Protein AF-A0A367RG69-F1 (afdb_monomer_lite)

Structure (mmCIF, N/CA/C/O backbone):
data_AF-A0A367RG69-F1
#
_entry.id   AF-A0A367RG69-F1
#
loop_
_atom_site.group_PDB
_atom_site.id
_atom_site.type_symbol
_atom_site.label_atom_id
_atom_site.label_alt_id
_atom_site.label_comp_id
_atom_site.label_asym_id
_atom_site.label_entity_id
_atom_site.label_seq_id
_atom_site.pdbx_PDB_ins_code
_atom_site.Cartn_x
_atom_site.Cartn_y
_atom_site.Cartn_z
_atom_site.occupancy
_atom_site.B_iso_or_equiv
_atom_site.auth_seq_id
_atom_site.auth_comp_id
_atom_site.auth_asym_id
_atom_site.auth_atom_id
_atom_site.pdbx_PDB_model_num
ATOM 1 N N . MET A 1 1 ? 44.464 1.784 14.428 1.00 52.25 1 MET A N 1
ATOM 2 C CA . MET A 1 1 ? 43.026 1.630 14.121 1.00 52.25 1 MET A CA 1
ATOM 3 C C . MET A 1 1 ? 42.836 0.261 13.486 1.00 52.25 1 MET A C 1
ATOM 5 O O . MET A 1 1 ? 43.619 -0.086 12.614 1.00 52.25 1 MET A O 1
ATOM 9 N N . SER A 1 2 ? 41.935 -0.561 14.030 1.00 52.25 2 SER A N 1
ATOM 10 C CA . SER A 1 2 ? 41.843 -1.998 13.725 1.00 52.25 2 SER A CA 1
ATOM 11 C C . SER A 1 2 ? 41.259 -2.248 12.329 1.00 52.25 2 SER A C 1
ATOM 13 O O . SER A 1 2 ? 40.219 -1.682 11.996 1.00 52.25 2 SER A O 1
ATOM 15 N N . ASN A 1 3 ? 41.878 -3.142 11.546 1.00 58.78 3 ASN A N 1
ATOM 16 C CA . ASN A 1 3 ? 41.447 -3.554 10.196 1.00 58.78 3 ASN A CA 1
ATOM 17 C C . ASN A 1 3 ? 39.996 -4.077 10.145 1.00 58.78 3 ASN A C 1
ATOM 19 O O . ASN A 1 3 ? 39.398 -4.172 9.078 1.00 58.78 3 ASN A O 1
ATOM 23 N N . ILE A 1 4 ? 39.422 -4.414 11.300 1.00 59.06 4 ILE A N 1
ATOM 24 C CA . ILE A 1 4 ? 38.037 -4.864 11.446 1.00 59.06 4 ILE A CA 1
ATOM 25 C C . ILE A 1 4 ? 37.047 -3.704 11.238 1.00 59.06 4 ILE A C 1
ATOM 27 O O . ILE A 1 4 ? 36.013 -3.903 10.609 1.00 59.06 4 ILE A O 1
ATOM 31 N N . GLN A 1 5 ? 37.372 -2.487 11.695 1.00 54.53 5 GLN A N 1
ATOM 32 C CA . GLN A 1 5 ? 36.480 -1.323 11.557 1.00 54.53 5 GLN A CA 1
ATOM 33 C C . GLN A 1 5 ? 36.383 -0.866 10.094 1.00 54.53 5 GLN A C 1
ATOM 35 O O . GLN A 1 5 ? 35.285 -0.723 9.565 1.00 54.53 5 GLN A O 1
ATOM 40 N N . VAL A 1 6 ? 37.526 -0.803 9.402 1.00 60.03 6 VAL A N 1
ATOM 41 C CA . VAL A 1 6 ? 37.612 -0.402 7.985 1.00 60.03 6 VAL A CA 1
ATOM 42 C C . VAL A 1 6 ? 36.819 -1.344 7.070 1.00 60.03 6 VAL A C 1
ATOM 44 O O . VAL A 1 6 ? 36.215 -0.911 6.090 1.00 60.03 6 VAL A O 1
ATOM 47 N N . ASN A 1 7 ? 36.788 -2.642 7.385 1.00 58.69 7 ASN A N 1
ATOM 48 C CA . ASN A 1 7 ? 36.031 -3.623 6.607 1.00 58.69 7 ASN A CA 1
ATOM 49 C C . ASN A 1 7 ? 34.520 -3.559 6.872 1.00 58.69 7 ASN A C 1
ATOM 51 O O . ASN A 1 7 ? 33.743 -3.836 5.959 1.00 58.69 7 ASN A O 1
ATOM 55 N N . LEU A 1 8 ? 34.099 -3.158 8.075 1.00 57.34 8 LEU A N 1
ATOM 56 C CA . LEU A 1 8 ? 32.686 -2.994 8.413 1.00 57.34 8 LEU A CA 1
ATOM 57 C C . LEU A 1 8 ? 32.089 -1.754 7.733 1.00 57.34 8 LEU A C 1
ATOM 59 O O . LEU A 1 8 ? 31.031 -1.849 7.114 1.00 57.34 8 LEU A O 1
ATOM 63 N N . GLU A 1 9 ? 32.806 -0.628 7.748 1.00 59.91 9 GLU A N 1
ATOM 64 C CA . GLU A 1 9 ? 32.402 0.601 7.047 1.00 59.91 9 GLU A CA 1
ATOM 65 C C . GLU A 1 9 ? 32.335 0.383 5.529 1.00 59.91 9 GLU A C 1
ATOM 67 O O . GLU A 1 9 ? 31.408 0.833 4.852 1.00 59.91 9 GLU A O 1
ATOM 72 N N . LYS A 1 10 ? 33.291 -0.378 4.979 1.00 59.88 10 LYS A N 1
ATOM 73 C CA . LYS A 1 10 ? 33.313 -0.726 3.557 1.00 59.88 10 LYS A CA 1
ATOM 74 C C . LYS A 1 10 ? 32.163 -1.666 3.187 1.00 59.88 10 LYS A C 1
ATOM 76 O O . LYS A 1 10 ? 31.529 -1.443 2.162 1.00 59.88 10 LYS A O 1
ATOM 81 N N . ALA A 1 11 ? 31.845 -2.663 4.015 1.00 59.59 11 ALA A N 1
ATOM 82 C CA . ALA A 1 11 ? 30.710 -3.560 3.791 1.00 59.59 11 ALA A CA 1
ATOM 83 C C . ALA A 1 11 ? 29.358 -2.827 3.870 1.00 59.59 11 ALA A C 1
ATOM 85 O O . ALA A 1 11 ? 28.481 -3.075 3.045 1.00 59.59 11 ALA A O 1
ATOM 86 N N . GLN A 1 12 ? 29.211 -1.874 4.795 1.00 59.53 12 GLN A N 1
ATOM 87 C CA . GLN A 1 12 ? 28.014 -1.034 4.905 1.00 59.53 12 GLN A CA 1
ATOM 88 C C . GLN A 1 12 ? 27.861 -0.095 3.704 1.00 59.53 12 GLN A C 1
ATOM 90 O O . GLN A 1 12 ? 26.763 0.030 3.161 1.00 59.53 12 GLN A O 1
ATOM 95 N N . LYS A 1 13 ? 28.963 0.505 3.235 1.00 56.66 13 LYS A N 1
ATOM 96 C CA . LYS A 1 13 ? 28.9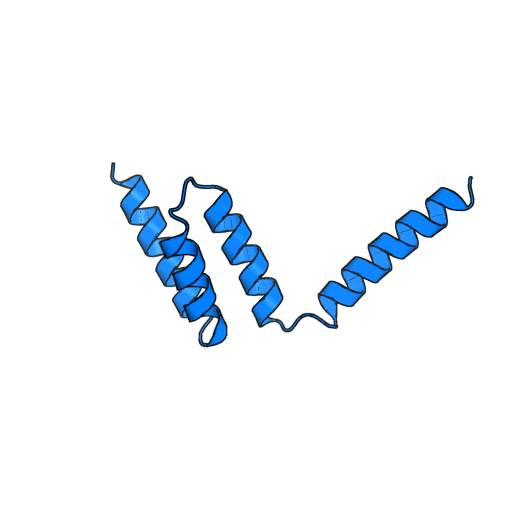85 1.361 2.040 1.00 56.66 13 LYS A CA 1
ATOM 97 C C . LYS A 1 13 ? 28.697 0.582 0.753 1.00 56.66 13 LYS A C 1
ATOM 99 O O . LYS A 1 13 ? 27.969 1.069 -0.104 1.00 56.66 13 LYS A O 1
ATOM 104 N N . ILE A 1 14 ? 29.222 -0.640 0.632 1.00 58.66 14 ILE A N 1
ATOM 105 C CA . ILE A 1 14 ? 28.932 -1.536 -0.497 1.00 58.66 14 ILE A CA 1
ATOM 106 C C . ILE A 1 14 ? 27.469 -1.991 -0.455 1.00 58.66 14 ILE A C 1
ATOM 108 O O . ILE A 1 14 ? 26.817 -1.978 -1.492 1.00 58.66 14 ILE A O 1
ATOM 112 N N . GLY A 1 15 ? 26.931 -2.341 0.718 1.00 55.03 15 GLY A N 1
ATOM 113 C CA . GLY A 1 15 ? 25.525 -2.724 0.874 1.00 55.03 15 GLY A CA 1
ATOM 114 C C . GLY A 1 15 ? 24.562 -1.598 0.496 1.00 55.03 15 GLY A C 1
ATOM 115 O O . GLY A 1 15 ? 23.605 -1.834 -0.235 1.00 55.03 15 GLY A O 1
ATOM 116 N N . SER A 1 16 ? 24.860 -0.363 0.908 1.00 52.75 16 SER A N 1
ATOM 117 C CA . SER A 1 16 ? 24.066 0.819 0.546 1.00 52.75 16 SER A CA 1
ATOM 118 C C . SER A 1 16 ? 24.230 1.222 -0.926 1.00 52.75 16 SER A C 1
ATOM 120 O O . SER A 1 16 ? 23.231 1.519 -1.570 1.00 52.75 16 SER A O 1
ATOM 122 N N . GLN A 1 17 ? 25.427 1.122 -1.522 1.00 50.78 17 GLN A N 1
ATOM 123 C CA . GLN A 1 17 ? 25.603 1.314 -2.973 1.00 50.78 17 GLN A CA 1
ATOM 124 C C . GLN A 1 17 ? 24.951 0.209 -3.818 1.00 50.78 17 GLN A C 1
ATOM 126 O O . GLN A 1 17 ? 24.464 0.503 -4.908 1.00 50.78 17 GLN A O 1
ATOM 131 N N . LEU A 1 18 ? 24.894 -1.042 -3.343 1.00 48.53 18 LEU A N 1
ATOM 132 C CA . LEU A 1 18 ? 24.129 -2.105 -4.006 1.00 48.53 18 LEU A CA 1
ATOM 133 C C . LEU A 1 18 ? 22.627 -1.816 -3.923 1.00 48.53 18 LEU A C 1
ATOM 135 O O . LEU A 1 18 ? 21.949 -1.865 -4.944 1.00 48.53 18 LEU A O 1
ATOM 139 N N . LEU A 1 19 ? 22.114 -1.441 -2.748 1.00 50.97 19 LEU A N 1
ATOM 140 C CA . LEU A 1 19 ? 20.731 -0.973 -2.575 1.00 50.97 19 LEU A CA 1
ATOM 141 C C . LEU A 1 19 ? 20.405 0.244 -3.452 1.00 50.97 19 LEU A C 1
ATOM 143 O O . LEU A 1 19 ? 19.261 0.444 -3.838 1.00 50.97 19 LEU A O 1
ATOM 147 N N . GLU A 1 20 ? 21.398 1.051 -3.810 1.00 49.44 20 GLU A N 1
ATOM 148 C CA . GLU A 1 20 ? 21.209 2.180 -4.716 1.00 49.44 20 GLU A CA 1
ATOM 149 C C . GLU A 1 20 ? 21.165 1.781 -6.199 1.00 49.44 20 GLU A C 1
ATOM 151 O O . GLU A 1 20 ? 20.505 2.468 -6.976 1.00 49.44 20 GLU A O 1
ATOM 156 N N . THR A 1 21 ? 21.843 0.692 -6.583 1.00 49.03 21 THR A N 1
ATOM 157 C CA . THR A 1 21 ? 22.137 0.335 -7.988 1.00 49.03 21 THR A CA 1
ATOM 158 C C . THR A 1 21 ? 21.501 -0.969 -8.479 1.00 49.03 21 THR A C 1
ATOM 160 O O . THR A 1 21 ? 21.358 -1.154 -9.683 1.00 49.03 21 THR A O 1
ATOM 163 N N . THR A 1 22 ? 21.097 -1.872 -7.582 1.00 49.03 22 THR A N 1
ATOM 164 C CA . THR A 1 22 ? 20.491 -3.184 -7.914 1.00 49.03 22 THR A CA 1
ATOM 165 C C . THR A 1 22 ? 19.034 -3.315 -7.496 1.00 49.03 22 THR A C 1
ATOM 167 O O . THR A 1 22 ? 18.381 -4.309 -7.804 1.00 49.03 22 THR A O 1
ATOM 170 N N . VAL A 1 23 ? 18.505 -2.309 -6.814 1.00 51.75 23 VAL A N 1
ATOM 171 C CA . VAL A 1 23 ? 17.137 -2.294 -6.321 1.00 51.75 23 VAL A CA 1
ATOM 172 C C . VAL A 1 23 ? 16.376 -1.356 -7.250 1.00 51.75 23 VAL A C 1
ATOM 174 O O . VAL A 1 23 ? 16.660 -0.158 -7.240 1.00 51.75 23 VAL A O 1
ATOM 177 N N . PRO A 1 24 ? 15.474 -1.884 -8.103 1.00 56.81 24 PRO A N 1
ATOM 178 C CA . PRO A 1 24 ? 14.620 -1.064 -8.950 1.00 56.81 24 PRO A CA 1
ATOM 179 C C . PRO A 1 24 ? 14.040 0.086 -8.133 1.00 56.81 24 PRO A C 1
ATOM 181 O O . PRO A 1 24 ? 13.717 -0.098 -6.962 1.00 56.81 24 PRO A O 1
ATOM 184 N N . GLU A 1 25 ? 13.886 1.264 -8.725 1.00 59.09 25 GLU A N 1
ATOM 185 C CA . GLU A 1 25 ? 13.306 2.433 -8.050 1.00 59.09 25 GLU A CA 1
ATOM 186 C C . GLU A 1 25 ? 11.957 2.102 -7.375 1.00 59.09 25 GLU A C 1
ATOM 188 O O . GLU A 1 25 ? 11.655 2.577 -6.280 1.00 59.09 25 GLU A O 1
ATOM 193 N N . THR A 1 26 ? 11.208 1.158 -7.954 1.00 57.19 26 THR A N 1
ATOM 194 C CA . THR A 1 26 ? 10.041 0.490 -7.362 1.00 57.19 26 THR A CA 1
ATOM 195 C C . THR A 1 26 ? 10.313 -0.072 -5.964 1.00 57.19 26 THR A C 1
ATOM 197 O O . THR A 1 26 ? 9.566 0.207 -5.038 1.00 57.19 26 THR A O 1
ATOM 200 N N . ASN A 1 27 ? 11.404 -0.802 -5.760 1.00 62.66 27 ASN A N 1
ATOM 201 C CA . ASN A 1 27 ? 11.738 -1.414 -4.478 1.00 62.66 27 ASN A CA 1
ATOM 202 C C . ASN A 1 27 ? 12.151 -0.388 -3.408 1.00 62.66 27 ASN A C 1
ATOM 204 O O . ASN A 1 27 ? 11.823 -0.591 -2.242 1.00 62.66 27 ASN A O 1
ATOM 208 N N . LYS A 1 28 ? 12.803 0.728 -3.769 1.00 68.81 28 LYS A N 1
ATOM 209 C CA . LYS A 1 28 ? 13.054 1.827 -2.812 1.00 68.81 28 LYS A CA 1
ATOM 210 C C . LYS A 1 28 ? 11.740 2.453 -2.335 1.00 68.81 28 LYS A C 1
ATOM 212 O O . LYS A 1 28 ? 11.555 2.671 -1.142 1.00 68.81 28 LYS A O 1
ATOM 217 N N . ASN A 1 29 ? 10.796 2.655 -3.254 1.00 67.62 29 ASN A N 1
ATOM 218 C CA . ASN A 1 29 ? 9.459 3.148 -2.924 1.00 67.62 29 ASN A CA 1
ATOM 219 C C . ASN A 1 29 ? 8.667 2.162 -2.049 1.00 67.62 29 ASN A C 1
ATOM 221 O O . ASN A 1 29 ? 7.958 2.597 -1.147 1.00 67.62 29 ASN A O 1
ATOM 225 N N . LEU A 1 30 ? 8.818 0.848 -2.263 1.00 71.81 30 LEU A N 1
ATOM 226 C CA . LEU A 1 30 ? 8.195 -0.182 -1.422 1.00 71.81 30 LEU A CA 1
ATOM 227 C C . LEU A 1 30 ? 8.734 -0.169 0.017 1.00 71.81 30 LEU A C 1
ATOM 229 O O . LEU A 1 30 ? 7.951 -0.367 0.943 1.00 71.81 30 LEU A O 1
ATOM 233 N N . VAL A 1 31 ? 10.034 0.083 0.217 1.00 73.69 31 VAL A N 1
ATOM 234 C CA . VAL A 1 31 ? 10.632 0.203 1.562 1.00 73.69 31 VAL A CA 1
ATOM 235 C C . VAL A 1 31 ? 10.066 1.416 2.295 1.00 73.69 31 VAL A C 1
ATOM 237 O O . VAL A 1 31 ? 9.559 1.262 3.400 1.00 73.69 31 VAL A O 1
ATOM 240 N N . ILE A 1 32 ? 10.043 2.585 1.649 1.00 77.12 32 ILE A N 1
ATOM 241 C CA . ILE A 1 32 ? 9.476 3.815 2.228 1.00 77.12 32 ILE A CA 1
ATOM 242 C C . ILE A 1 32 ? 7.981 3.635 2.543 1.00 77.12 32 ILE A C 1
ATOM 244 O O . ILE A 1 32 ? 7.487 4.089 3.575 1.00 77.12 32 ILE A O 1
ATOM 248 N N . LEU A 1 33 ? 7.244 2.950 1.662 1.00 73.44 33 LEU A N 1
ATOM 249 C CA . LEU A 1 33 ? 5.831 2.642 1.868 1.00 73.44 33 LEU A CA 1
ATOM 250 C C . LEU A 1 33 ? 5.624 1.690 3.054 1.00 73.44 33 LEU A C 1
ATOM 252 O O . LEU A 1 33 ? 4.694 1.888 3.834 1.00 73.44 33 LEU A O 1
ATOM 256 N N . ALA A 1 34 ? 6.481 0.678 3.201 1.00 71.81 34 ALA A N 1
ATOM 257 C CA . ALA A 1 34 ? 6.439 -0.241 4.328 1.00 71.81 34 ALA A CA 1
ATOM 258 C C . ALA A 1 34 ? 6.759 0.476 5.647 1.00 71.81 34 ALA A C 1
ATOM 260 O O . ALA A 1 34 ? 5.982 0.342 6.587 1.00 71.81 34 ALA A O 1
ATOM 261 N N . GLU A 1 35 ? 7.819 1.289 5.695 1.00 72.12 35 GLU A N 1
ATOM 262 C CA . GLU A 1 35 ? 8.192 2.090 6.872 1.00 72.12 35 GLU A CA 1
ATOM 263 C C . GLU A 1 35 ? 7.021 2.971 7.333 1.00 72.12 35 GLU A C 1
ATOM 265 O O . GLU A 1 35 ? 6.558 2.833 8.468 1.00 72.12 35 GLU A O 1
ATOM 270 N N . LYS A 1 36 ? 6.437 3.756 6.416 1.00 71.94 36 LYS A N 1
ATOM 271 C CA . LYS A 1 36 ? 5.289 4.639 6.689 1.00 71.94 36 LYS A CA 1
ATOM 272 C C . LYS A 1 36 ? 4.058 3.898 7.220 1.00 71.94 36 LYS A C 1
ATOM 274 O O . LYS A 1 36 ? 3.269 4.472 7.963 1.00 71.94 36 LYS A O 1
ATOM 279 N N . LEU A 1 37 ? 3.857 2.642 6.821 1.00 67.19 37 LEU A N 1
ATOM 280 C CA . LEU A 1 37 ? 2.732 1.827 7.283 1.00 67.19 37 LEU A CA 1
ATOM 281 C C . LEU A 1 37 ? 3.040 1.084 8.587 1.00 67.19 37 LEU A C 1
ATOM 283 O O . LEU A 1 37 ? 2.114 0.823 9.341 1.00 67.19 37 LEU A O 1
ATOM 287 N N . THR A 1 38 ? 4.304 0.770 8.880 1.00 68.00 38 THR A N 1
ATOM 288 C CA . THR A 1 38 ? 4.713 0.162 10.161 1.00 68.00 38 THR A CA 1
ATOM 289 C C . THR A 1 38 ? 4.795 1.157 11.318 1.00 68.00 38 THR A C 1
ATOM 291 O O . THR A 1 38 ? 4.731 0.741 12.471 1.00 68.00 38 THR A O 1
ATOM 294 N N . GLU A 1 39 ? 4.892 2.461 11.036 1.00 68.06 39 GLU A N 1
ATOM 295 C CA . GLU A 1 39 ? 4.777 3.532 12.044 1.00 68.06 39 GLU A CA 1
ATOM 296 C C . GLU A 1 39 ? 3.381 3.607 12.692 1.00 68.06 39 GLU A C 1
ATOM 298 O O . GLU A 1 39 ? 3.200 4.251 13.724 1.00 68.06 39 GLU A O 1
ATOM 303 N N . PHE A 1 40 ? 2.396 2.929 12.103 1.00 62.94 40 PHE A N 1
ATOM 304 C CA . PHE A 1 40 ? 1.027 2.824 12.589 1.00 62.94 40 PHE A CA 1
ATOM 305 C C . PHE A 1 40 ? 0.681 1.336 12.779 1.00 62.94 40 PHE A C 1
ATOM 307 O O . PHE A 1 40 ? 1.251 0.477 12.108 1.00 62.94 40 PHE A O 1
ATOM 314 N N . GLU A 1 41 ? -0.272 0.993 13.656 1.00 69.38 41 GLU A N 1
ATOM 315 C CA . GLU A 1 41 ? -0.799 -0.384 13.781 1.00 69.38 41 GLU A CA 1
ATOM 316 C C . GLU A 1 41 ? -1.682 -0.754 12.573 1.00 69.38 41 GLU A C 1
ATOM 318 O O . GLU A 1 41 ? -2.864 -1.087 12.681 1.00 69.38 41 GLU A O 1
ATOM 323 N N . VAL A 1 42 ? -1.122 -0.644 11.371 1.00 73.38 42 VAL A N 1
ATOM 324 C CA . VA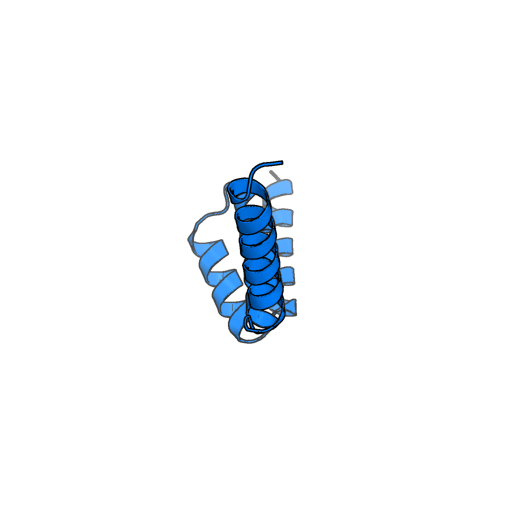L A 1 42 ? -1.839 -0.873 10.127 1.00 73.38 42 VAL 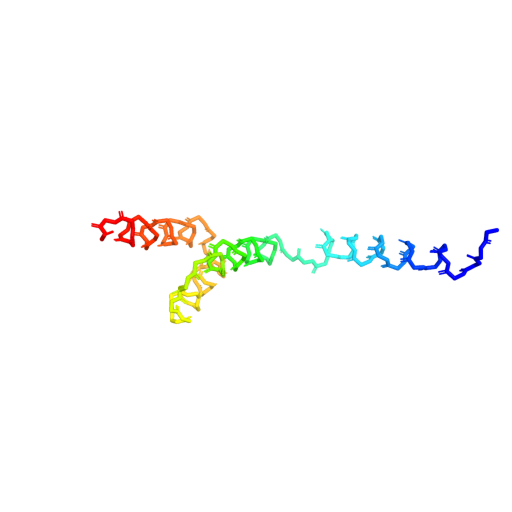A CA 1
ATOM 325 C C . VAL A 1 42 ? -2.096 -2.371 9.976 1.00 73.38 42 VAL A C 1
ATOM 327 O O . VAL A 1 42 ? -1.165 -3.178 10.035 1.00 73.38 42 VAL A O 1
ATOM 330 N N . PRO A 1 43 ? -3.345 -2.781 9.698 1.00 80.69 43 PRO A N 1
ATOM 331 C CA . PRO A 1 43 ? -3.656 -4.161 9.384 1.00 80.69 43 PRO A CA 1
ATOM 332 C C . PRO A 1 43 ? -2.811 -4.660 8.210 1.00 80.69 43 PRO A C 1
ATOM 334 O O . PRO A 1 43 ? -2.779 -4.030 7.152 1.00 80.69 43 PRO A O 1
ATOM 337 N N . LEU A 1 44 ? -2.218 -5.850 8.346 1.00 76.69 44 LEU A N 1
ATOM 338 C CA . LEU A 1 44 ? -1.364 -6.471 7.322 1.00 76.69 44 LEU A CA 1
ATOM 339 C C . LEU A 1 44 ? -2.003 -6.481 5.919 1.00 76.69 44 LEU A C 1
ATOM 341 O O . LEU A 1 44 ? -1.314 -6.306 4.918 1.00 76.69 44 LEU A O 1
ATOM 345 N N . LYS A 1 45 ? -3.333 -6.622 5.840 1.00 81.81 45 LYS A N 1
ATOM 346 C CA . LYS A 1 45 ? -4.091 -6.551 4.578 1.00 81.81 45 LYS A CA 1
ATOM 347 C C . LYS A 1 45 ? -3.884 -5.231 3.820 1.00 81.81 45 LYS A C 1
ATOM 349 O O . LYS A 1 45 ? -3.773 -5.249 2.601 1.00 81.81 45 LYS A O 1
ATOM 354 N N . VAL A 1 46 ? -3.811 -4.105 4.530 1.00 84.19 46 VAL A N 1
ATOM 355 C CA . VAL A 1 46 ? -3.650 -2.765 3.948 1.00 84.19 46 VAL A CA 1
ATOM 356 C C . VAL A 1 46 ? -2.222 -2.598 3.440 1.00 84.19 46 VAL A C 1
ATOM 358 O O . VAL A 1 46 ? -2.026 -2.114 2.329 1.00 84.19 46 VAL A O 1
ATOM 361 N N . LEU A 1 47 ? -1.236 -3.084 4.201 1.00 81.12 47 LEU A N 1
ATOM 362 C CA . LEU A 1 47 ? 0.162 -3.118 3.772 1.00 81.12 47 LEU A CA 1
ATOM 363 C C . LEU A 1 47 ? 0.343 -3.935 2.489 1.00 81.12 47 LEU A C 1
ATOM 365 O O . LEU A 1 47 ? 0.877 -3.427 1.506 1.00 81.12 47 LEU A O 1
ATOM 369 N N . LEU A 1 48 ? -0.157 -5.172 2.460 1.00 82.88 48 LEU A N 1
ATOM 370 C CA . LEU A 1 48 ? -0.051 -6.034 1.279 1.00 82.88 48 LEU A CA 1
ATOM 371 C C . LEU A 1 48 ? -0.761 -5.434 0.060 1.00 82.88 48 LEU A C 1
ATOM 373 O O . LEU A 1 48 ? -0.259 -5.544 -1.057 1.00 82.88 48 LEU A O 1
ATOM 377 N N . GLN A 1 49 ? -1.895 -4.763 0.263 1.00 87.25 49 GLN A N 1
ATOM 378 C CA . GLN A 1 49 ? -2.625 -4.116 -0.820 1.00 87.25 49 GLN A CA 1
ATOM 379 C C . GLN A 1 49 ? -1.888 -2.886 -1.364 1.00 87.25 49 GLN A C 1
ATOM 381 O O . GLN A 1 49 ? -1.808 -2.720 -2.580 1.00 87.25 49 GLN A O 1
ATOM 386 N N . ALA A 1 50 ? -1.285 -2.070 -0.498 1.00 87.50 50 ALA A N 1
ATOM 387 C CA . ALA A 1 50 ? -0.465 -0.938 -0.917 1.00 87.50 50 ALA A CA 1
ATOM 388 C C . ALA A 1 50 ? 0.777 -1.402 -1.705 1.00 87.50 50 ALA A C 1
ATOM 390 O O . ALA A 1 50 ? 1.072 -0.853 -2.767 1.00 87.50 50 ALA A O 1
ATOM 391 N N . LEU A 1 51 ? 1.450 -2.466 -1.248 1.00 82.06 51 LEU A N 1
ATOM 392 C CA . LEU A 1 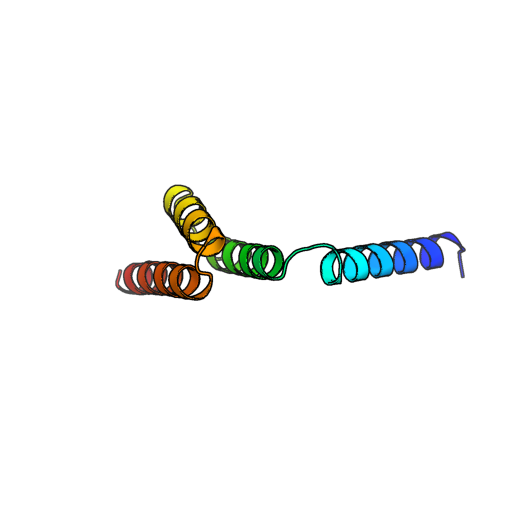51 ? 2.590 -3.071 -1.949 1.00 82.06 51 LEU A CA 1
ATOM 393 C C . LEU A 1 51 ? 2.187 -3.653 -3.315 1.00 82.06 51 LEU A C 1
ATOM 395 O O . LEU A 1 51 ? 2.902 -3.468 -4.298 1.00 82.06 51 LEU A O 1
ATOM 399 N N . ALA A 1 52 ? 1.025 -4.311 -3.399 1.00 86.50 52 ALA A N 1
ATOM 400 C CA . ALA A 1 52 ? 0.504 -4.835 -4.660 1.00 86.50 52 ALA A CA 1
ATOM 401 C C . ALA A 1 52 ? 0.210 -3.719 -5.675 1.00 86.50 52 ALA A C 1
ATOM 403 O O . ALA A 1 52 ? 0.467 -3.896 -6.862 1.00 86.50 52 ALA A O 1
ATOM 404 N N . ILE A 1 53 ? -0.288 -2.564 -5.218 1.00 87.69 53 ILE A N 1
ATOM 405 C CA . ILE A 1 53 ? -0.509 -1.390 -6.075 1.00 87.69 53 ILE A CA 1
ATOM 406 C C . ILE A 1 53 ? 0.834 -0.802 -6.523 1.00 87.69 53 ILE A C 1
ATOM 408 O O . ILE A 1 53 ? 1.012 -0.523 -7.707 1.00 87.69 53 ILE A O 1
ATOM 412 N N . ALA A 1 54 ? 1.803 -0.678 -5.613 1.00 87.06 54 ALA A N 1
ATOM 413 C CA . ALA A 1 54 ? 3.114 -0.096 -5.900 1.00 87.06 54 ALA A CA 1
ATOM 414 C C . ALA A 1 54 ? 3.941 -0.905 -6.916 1.00 87.06 54 ALA A C 1
ATOM 416 O O . ALA A 1 54 ? 4.831 -0.349 -7.554 1.00 87.06 54 ALA A O 1
ATOM 417 N N . ALA A 1 55 ? 3.623 -2.187 -7.123 1.00 82.06 55 ALA A N 1
ATOM 418 C CA . ALA A 1 55 ? 4.212 -2.989 -8.194 1.00 82.06 55 ALA A CA 1
ATOM 419 C C . ALA A 1 55 ? 3.859 -2.480 -9.610 1.00 82.06 55 ALA A C 1
ATOM 421 O O . ALA A 1 55 ? 4.585 -2.782 -10.556 1.00 82.06 55 ALA A O 1
ATOM 422 N N . TYR A 1 56 ? 2.772 -1.711 -9.755 1.00 84.31 56 TYR A N 1
ATOM 423 C CA . TYR A 1 56 ? 2.275 -1.204 -11.041 1.00 84.31 56 TYR A CA 1
ATOM 424 C C . TYR A 1 56 ? 2.191 0.329 -11.092 1.00 84.31 56 TYR A C 1
ATOM 426 O O . TYR A 1 56 ? 2.461 0.919 -12.134 1.00 84.31 56 TYR A O 1
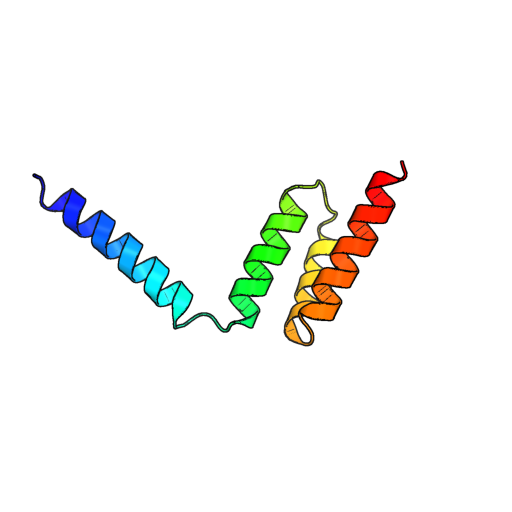ATOM 434 N N . ASP A 1 57 ? 1.826 0.972 -9.980 1.00 85.38 57 ASP A N 1
ATOM 435 C CA . ASP A 1 57 ? 1.678 2.422 -9.851 1.00 85.38 57 ASP A CA 1
ATOM 436 C C . ASP A 1 57 ? 2.015 2.866 -8.417 1.00 85.38 57 ASP A C 1
ATOM 438 O O . ASP A 1 57 ? 1.192 2.819 -7.496 1.00 85.38 57 ASP A O 1
ATOM 442 N N . SER A 1 58 ? 3.250 3.330 -8.229 1.00 82.56 58 SER A N 1
ATOM 443 C CA . SER A 1 58 ? 3.726 3.837 -6.940 1.00 82.56 58 SER A CA 1
ATOM 444 C C . SER A 1 58 ? 2.893 5.017 -6.429 1.00 82.56 58 SER A C 1
ATOM 446 O O . SER A 1 58 ? 2.606 5.090 -5.236 1.00 82.56 58 SER A O 1
ATOM 448 N N . ALA A 1 59 ? 2.453 5.932 -7.301 1.00 87.69 59 ALA A N 1
ATOM 449 C CA . ALA A 1 59 ? 1.697 7.115 -6.885 1.00 87.69 59 ALA A CA 1
ATOM 450 C C . ALA A 1 59 ? 0.299 6.739 -6.369 1.00 87.69 59 ALA A C 1
ATOM 452 O O . ALA A 1 59 ? -0.180 7.303 -5.378 1.00 87.69 59 ALA A O 1
ATOM 453 N N . ALA A 1 60 ? -0.348 5.755 -6.997 1.00 88.06 60 ALA A N 1
ATOM 454 C CA . ALA A 1 60 ? -1.603 5.196 -6.508 1.00 88.06 60 ALA A CA 1
ATOM 455 C C . ALA A 1 60 ? -1.440 4.496 -5.149 1.00 88.06 60 ALA A C 1
ATOM 457 O O . ALA A 1 60 ? -2.328 4.614 -4.301 1.00 88.06 60 ALA A O 1
ATOM 458 N N . ALA A 1 61 ? -0.310 3.827 -4.907 1.00 89.31 61 ALA A N 1
ATOM 459 C CA . ALA A 1 61 ? -0.035 3.173 -3.629 1.00 89.31 61 ALA A CA 1
ATOM 460 C C . ALA A 1 61 ? 0.107 4.176 -2.475 1.00 89.31 61 ALA A C 1
ATOM 462 O O . ALA A 1 61 ? -0.503 3.990 -1.420 1.00 89.31 61 ALA A O 1
ATOM 463 N N . PHE A 1 62 ? 0.835 5.277 -2.693 1.00 85.50 62 PHE A N 1
ATOM 464 C CA . PHE A 1 62 ? 0.952 6.348 -1.697 1.00 85.50 62 PHE A CA 1
ATOM 465 C C . PHE A 1 62 ? -0.401 7.003 -1.402 1.00 85.50 62 PHE A C 1
ATOM 467 O O . PHE A 1 62 ? -0.758 7.158 -0.236 1.00 85.50 62 PHE A O 1
ATOM 474 N N . ARG A 1 63 ? -1.210 7.283 -2.433 1.00 92.56 63 ARG A N 1
ATOM 475 C CA . ARG A 1 63 ? -2.581 7.795 -2.258 1.00 92.56 63 ARG A CA 1
ATOM 476 C C . ARG A 1 63 ? -3.472 6.846 -1.456 1.00 92.56 63 ARG A C 1
ATOM 478 O O . ARG A 1 63 ? -4.264 7.298 -0.634 1.00 92.56 63 ARG A O 1
ATOM 485 N N . TYR A 1 64 ? -3.370 5.539 -1.700 1.00 90.75 64 TYR A N 1
ATOM 486 C CA . TYR A 1 64 ? -4.119 4.533 -0.947 1.00 90.75 64 TYR A CA 1
ATOM 487 C C . TYR A 1 64 ? -3.723 4.535 0.538 1.00 90.75 64 TYR A C 1
ATOM 489 O O . TYR A 1 64 ? -4.603 4.564 1.401 1.00 90.75 64 TYR A O 1
ATOM 497 N N . ALA A 1 65 ? -2.419 4.579 0.829 1.00 87.62 65 ALA A N 1
ATOM 498 C CA . ALA A 1 65 ? -1.906 4.676 2.192 1.00 87.62 65 ALA A CA 1
ATOM 499 C C . ALA A 1 65 ? -2.360 5.971 2.892 1.00 87.62 65 ALA A C 1
ATOM 501 O O . ALA A 1 65 ? -2.841 5.913 4.021 1.00 87.62 65 ALA A O 1
ATOM 502 N N . ASP A 1 66 ? -2.287 7.122 2.217 1.00 88.25 66 ASP A N 1
ATOM 503 C CA . ASP A 1 66 ? -2.714 8.410 2.779 1.00 88.25 66 ASP A CA 1
ATOM 504 C C . ASP A 1 66 ? -4.210 8.439 3.098 1.00 88.25 66 ASP A C 1
ATOM 506 O O . ASP A 1 66 ? -4.604 8.880 4.175 1.00 88.25 66 ASP A O 1
ATOM 510 N N . ASN A 1 67 ? -5.052 7.912 2.206 1.00 89.62 67 ASN A N 1
ATOM 511 C CA . ASN A 1 67 ? -6.489 7.807 2.455 1.00 89.62 67 ASN A CA 1
ATOM 512 C C . ASN A 1 67 ? -6.791 6.929 3.674 1.00 89.62 67 ASN A C 1
ATOM 514 O O . ASN A 1 67 ? -7.648 7.270 4.488 1.00 89.62 67 ASN A O 1
ATOM 518 N N . TYR A 1 68 ? -6.082 5.808 3.812 1.00 86.69 68 TYR A N 1
ATOM 519 C CA . TYR A 1 68 ? -6.250 4.916 4.952 1.00 86.69 68 TYR A CA 1
ATOM 520 C C . TYR A 1 68 ? -5.848 5.591 6.272 1.00 86.69 68 TYR A C 1
ATOM 522 O O . TYR A 1 68 ? -6.617 5.572 7.233 1.00 86.69 68 TYR A O 1
ATOM 530 N N . LEU A 1 69 ? -4.685 6.247 6.302 1.00 83.25 69 LEU A N 1
ATOM 531 C CA . LEU A 1 69 ? -4.195 6.961 7.482 1.00 83.25 69 LEU A CA 1
ATOM 532 C C . LEU A 1 69 ? -5.062 8.175 7.840 1.00 83.25 69 LEU A C 1
ATOM 534 O O . LEU A 1 69 ? -5.248 8.464 9.018 1.00 83.25 69 LEU A O 1
ATOM 538 N N . ASN A 1 70 ? -5.618 8.878 6.853 1.00 85.94 70 ASN A N 1
ATOM 539 C CA . ASN A 1 70 ? -6.537 9.987 7.104 1.00 85.94 70 ASN A CA 1
ATOM 540 C C . ASN A 1 70 ? -7.851 9.508 7.728 1.00 85.94 70 ASN A C 1
ATOM 542 O O . ASN A 1 70 ? -8.364 10.179 8.615 1.00 85.94 70 ASN A O 1
ATOM 546 N N . ASN A 1 71 ? -8.357 8.338 7.331 1.00 80.81 71 ASN A N 1
ATOM 547 C CA . ASN A 1 71 ? -9.540 7.746 7.958 1.00 80.81 71 ASN A CA 1
ATOM 548 C C . ASN A 1 71 ? -9.266 7.289 9.400 1.00 80.81 71 ASN A C 1
ATOM 550 O O . ASN A 1 71 ? -10.141 7.423 10.243 1.00 80.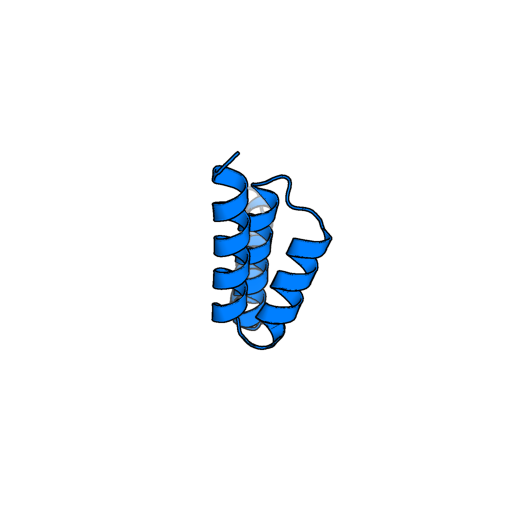81 71 ASN A O 1
ATOM 554 N N . LEU A 1 72 ? -8.054 6.804 9.697 1.00 76.88 72 LEU A N 1
ATOM 555 C CA . LEU A 1 72 ? -7.630 6.438 11.057 1.00 76.88 72 LEU A CA 1
ATOM 556 C C . LEU A 1 72 ? -7.496 7.636 12.010 1.00 76.88 72 LEU A C 1
ATOM 558 O O . LEU A 1 72 ? -7.607 7.463 13.214 1.00 76.88 72 LEU A O 1
ATOM 562 N N . LYS A 1 73 ? -7.231 8.842 11.493 1.00 65.88 73 LYS A N 1
ATOM 563 C CA . LYS A 1 73 ? -7.111 10.075 12.296 1.00 65.88 73 LYS A CA 1
ATOM 564 C C . LYS A 1 73 ? -8.459 10.724 12.638 1.00 65.88 73 LYS A C 1
ATOM 566 O O . LYS A 1 73 ? -8.462 11.752 13.309 1.00 65.88 73 LYS A O 1
ATOM 571 N N . ILE A 1 74 ? -9.563 10.199 12.103 1.00 57.94 74 ILE A N 1
ATOM 572 C CA . ILE A 1 74 ? -10.919 10.733 12.309 1.00 57.94 74 ILE A CA 1
ATOM 573 C C . ILE A 1 74 ? -11.632 10.049 13.498 1.00 57.94 74 ILE A C 1
ATOM 575 O O . ILE A 1 74 ? -12.711 10.501 13.875 1.00 57.94 74 ILE A O 1
ATOM 579 N N . ASP A 1 75 ? -11.019 9.041 14.131 1.00 46.19 75 ASP A N 1
ATOM 580 C CA . ASP A 1 75 ? -11.481 8.455 15.405 1.00 46.19 75 ASP A CA 1
ATOM 581 C C . ASP A 1 75 ? -10.888 9.161 16.640 1.00 46.19 75 ASP A C 1
ATOM 583 O O . ASP A 1 75 ? -9.668 9.456 16.644 1.00 46.19 75 ASP A O 1
#

Radius of gyration: 16.97 Å; chains: 1; bounding box: 54×17×26 Å

Foldseek 3Di:
DDPVVVVVVVVVVVVVVCCVPVQPPLRVLLVVLLVLQVVDPHPVVLNVVLNVCSVPDSVVSVVSSVVVVVVVVVD

pLDDT: mean 70.4, std 13.78, range [46.19, 92.56]

Organism: NCBI:txid1844469

Sequence (75 aa):
MSNIQVNLEKAQKIGSQLLETTVPETNKNLVILAEKLTEFEVPLKVLLQALAIAAYDSAAAFRYADNYLNNLKID

Secondary structure (DSSP, 8-state):
--HHHHHHHHHHHHHHHHHHHTS-HHHHHHHHHHHHHHTTT--HHHHHHHHHHHTT-HHHHHHHHHHHHHHHTT-